Protein AF-A0A919KBG5-F1 (afdb_monomer_lite)

Sequence (89 aa):
MVQNGGPNHAADSCEPAQLAAAAAAARYFNMEDLAAVLDELPAAASGYDDEGIEDRLSETYYRHTQDGDRFGAALRARYGAAPEDFEPV

Foldseek 3Di:
DPPCDFLQNCLVPDDLVVLQVVLVVCVLLVNNLLSVLSNCSVVVNVDDDPVVNRVVSRVSVCVQVVPVCNVVVSVVVSCVVCVVVVDDD

Organism: NCBI:txid1050105

Secondary structure (DSSP, 8-state):
----SSHHHHHHHS-HHHHHHHHHHHHHTT-HHHHHHHHHHHHHHHSTT-HHHHHHHHHHHHHHHS-THHHHHHHHHHHHH-GGGGS--

Radius of gyration: 14.57 Å; chains: 1; bounding box: 36×25×42 Å

pLDDT: mean 79.33, std 13.58, range [35.72, 95.44]

Structure (mmCIF, N/CA/C/O backbone):
data_AF-A0A919KBG5-F1
#
_entry.id   AF-A0A919KBG5-F1
#
loop_
_atom_site.group_PDB
_atom_site.id
_atom_site.type_symbol
_atom_site.label_atom_id
_atom_site.label_alt_id
_atom_site.label_comp_id
_atom_site.label_asym_id
_atom_site.label_entity_id
_atom_site.label_seq_id
_atom_site.pdbx_PDB_ins_code
_atom_site.Cartn_x
_atom_site.Cartn_y
_atom_site.Cartn_z
_atom_site.occupancy
_atom_site.B_iso_or_equiv
_atom_site.auth_seq_id
_atom_site.auth_comp_id
_atom_site.auth_asym_id
_atom_site.auth_atom_id
_atom_site.pdbx_PDB_model_num
ATOM 1 N N . MET A 1 1 ? 20.580 13.950 -12.432 1.00 39.88 1 MET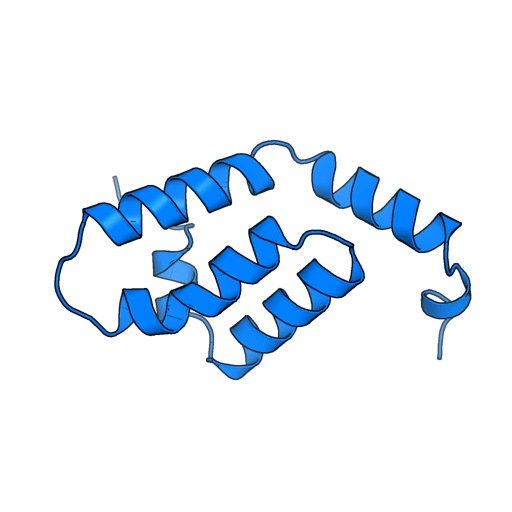 A N 1
ATOM 2 C CA . MET A 1 1 ? 19.976 14.019 -11.084 1.00 39.88 1 MET A CA 1
ATOM 3 C C . MET A 1 1 ? 19.533 12.600 -10.779 1.00 39.88 1 MET A C 1
ATOM 5 O O . MET A 1 1 ? 18.787 12.069 -11.585 1.00 39.88 1 MET A O 1
ATOM 9 N N . VAL A 1 2 ? 20.074 11.944 -9.750 1.00 35.72 2 VAL A N 1
ATOM 10 C CA . VAL A 1 2 ? 19.622 10.588 -9.397 1.00 35.72 2 VAL A CA 1
ATOM 11 C C . VAL A 1 2 ? 18.233 10.743 -8.779 1.00 35.72 2 VAL A C 1
ATOM 13 O O . VAL A 1 2 ? 18.113 11.369 -7.726 1.00 35.72 2 VAL A O 1
ATOM 16 N N . GLN A 1 3 ? 17.186 10.262 -9.450 1.00 46.91 3 GLN A N 1
ATOM 17 C CA . GLN A 1 3 ? 15.848 10.163 -8.865 1.00 46.91 3 GLN A CA 1
ATOM 18 C C . GLN A 1 3 ? 15.847 8.987 -7.878 1.00 46.91 3 GLN A C 1
ATOM 20 O O . GLN A 1 3 ? 15.370 7.898 -8.168 1.00 46.91 3 GLN A O 1
ATOM 25 N N . ASN A 1 4 ? 16.457 9.198 -6.710 1.00 46.69 4 ASN A N 1
ATOM 26 C CA . ASN A 1 4 ? 16.353 8.260 -5.599 1.00 46.69 4 ASN A CA 1
ATOM 27 C C . ASN A 1 4 ? 14.948 8.383 -5.005 1.00 46.69 4 ASN A C 1
ATOM 29 O O . ASN A 1 4 ? 14.617 9.410 -4.412 1.00 46.69 4 ASN A O 1
ATOM 33 N N . GLY A 1 5 ? 14.132 7.347 -5.182 1.00 60.19 5 GLY A N 1
ATOM 34 C CA . GLY A 1 5 ? 12.755 7.300 -4.693 1.00 60.19 5 GLY A CA 1
ATOM 35 C C . GLY A 1 5 ? 11.763 7.116 -5.833 1.00 60.19 5 GLY A C 1
ATOM 36 O O . GLY A 1 5 ? 11.263 8.082 -6.406 1.00 60.19 5 GLY A O 1
ATOM 37 N N . GLY A 1 6 ? 11.472 5.857 -6.137 1.00 68.00 6 GLY A N 1
ATOM 38 C CA . GLY A 1 6 ? 10.520 5.445 -7.157 1.00 68.00 6 GLY A CA 1
ATOM 39 C C . GLY A 1 6 ? 10.337 3.927 -7.132 1.00 68.00 6 GLY A C 1
ATOM 40 O O . GLY A 1 6 ? 11.065 3.240 -6.409 1.00 68.00 6 GLY A O 1
ATOM 41 N N . PRO A 1 7 ? 9.381 3.398 -7.906 1.00 70.75 7 PRO A N 1
ATOM 42 C CA . PRO A 1 7 ? 9.092 1.971 -7.936 1.00 70.75 7 PRO A CA 1
ATOM 43 C C . PRO A 1 7 ? 10.328 1.114 -8.239 1.00 70.75 7 PRO A C 1
ATOM 45 O O . PRO A 1 7 ? 10.542 0.113 -7.566 1.00 70.75 7 PRO A O 1
ATOM 48 N N . ASN A 1 8 ? 11.190 1.547 -9.164 1.00 68.00 8 ASN A N 1
ATOM 49 C CA . ASN A 1 8 ? 12.397 0.796 -9.526 1.00 68.00 8 ASN A CA 1
ATOM 50 C C . ASN A 1 8 ? 13.380 0.677 -8.348 1.00 68.00 8 ASN A C 1
ATOM 52 O O . ASN A 1 8 ? 13.837 -0.404 -7.997 1.00 68.00 8 ASN A O 1
ATOM 56 N N . HIS A 1 9 ? 13.590 1.778 -7.619 1.00 73.06 9 HIS A N 1
ATOM 57 C CA . HIS A 1 9 ? 14.378 1.749 -6.387 1.00 73.06 9 HIS A CA 1
ATOM 58 C C . HIS A 1 9 ? 13.730 0.848 -5.320 1.00 73.06 9 HIS A C 1
ATOM 60 O O . HIS A 1 9 ? 14.440 0.206 -4.547 1.00 73.06 9 HIS A O 1
ATOM 66 N N . ALA A 1 10 ? 12.397 0.802 -5.231 1.00 74.44 10 ALA A N 1
ATOM 67 C CA . ALA A 1 10 ? 11.715 -0.100 -4.304 1.00 74.44 10 ALA A CA 1
ATOM 68 C C . ALA A 1 10 ? 11.909 -1.572 -4.699 1.00 74.44 10 ALA A C 1
ATOM 70 O O . ALA A 1 10 ? 12.141 -2.397 -3.823 1.00 74.44 10 ALA A O 1
ATOM 71 N N . ALA A 1 11 ? 11.881 -1.892 -5.992 1.00 75.69 11 ALA A N 1
ATOM 72 C CA . ALA A 1 11 ? 12.134 -3.239 -6.492 1.00 75.69 11 ALA A CA 1
ATOM 73 C C . ALA A 1 11 ? 13.573 -3.714 -6.212 1.00 75.69 11 ALA A C 1
ATOM 75 O O . ALA A 1 11 ? 13.767 -4.862 -5.824 1.00 75.69 11 ALA A O 1
ATOM 76 N N . ASP A 1 12 ? 14.555 -2.813 -6.313 1.00 75.25 12 ASP A N 1
ATOM 77 C CA . ASP A 1 12 ? 15.963 -3.114 -6.015 1.00 75.25 12 ASP A CA 1
ATOM 78 C C . ASP A 1 12 ? 16.283 -3.172 -4.513 1.00 75.25 12 ASP A C 1
ATOM 80 O O . ASP A 1 12 ? 17.241 -3.824 -4.095 1.00 75.25 12 ASP A O 1
ATOM 84 N N . SER A 1 13 ? 15.529 -2.440 -3.688 1.00 80.81 13 SER A N 1
ATOM 85 C CA . SER A 1 13 ? 15.850 -2.243 -2.264 1.00 80.81 13 SER A CA 1
ATOM 86 C C . SER A 1 13 ? 14.969 -3.031 -1.301 1.00 80.81 13 SER A C 1
ATOM 88 O O . SER A 1 13 ? 15.298 -3.110 -0.115 1.00 80.81 13 SER A O 1
ATOM 90 N N . C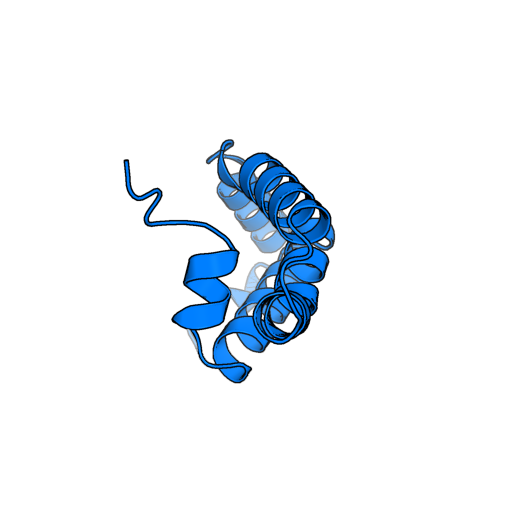YS A 1 14 ? 13.839 -3.564 -1.765 1.00 82.81 14 CYS A N 1
ATOM 91 C CA . CYS A 1 14 ? 12.923 -4.346 -0.947 1.00 82.81 14 CYS A CA 1
ATOM 92 C C . CYS A 1 14 ? 12.979 -5.824 -1.321 1.00 82.81 14 CYS A C 1
ATOM 94 O O . CYS A 1 14 ? 12.954 -6.200 -2.488 1.00 82.81 14 CYS A O 1
ATOM 96 N N . GLU A 1 15 ? 12.958 -6.675 -0.301 1.00 86.25 15 GLU A N 1
ATOM 97 C CA . GLU A 1 15 ? 12.783 -8.109 -0.494 1.00 86.25 15 GLU A CA 1
ATOM 98 C C . GLU A 1 15 ? 11.397 -8.396 -1.100 1.00 86.25 15 GLU A C 1
ATOM 100 O O . GLU A 1 15 ? 10.420 -7.719 -0.750 1.00 86.25 15 GLU A O 1
ATOM 105 N N . PRO A 1 16 ? 11.237 -9.458 -1.911 1.00 85.06 16 PRO A N 1
ATOM 106 C CA . PRO A 1 16 ? 9.942 -9.819 -2.491 1.00 85.06 16 PRO A CA 1
ATOM 107 C C . PRO A 1 16 ? 8.816 -9.951 -1.453 1.00 85.06 16 PRO A C 1
ATOM 109 O O . PRO A 1 16 ? 7.677 -9.564 -1.703 1.00 85.06 16 PRO A O 1
ATOM 112 N N . ALA A 1 17 ? 9.136 -10.441 -0.250 1.00 88.06 17 ALA A N 1
ATOM 113 C CA . ALA A 1 17 ? 8.177 -10.544 0.849 1.00 88.06 17 ALA A CA 1
ATOM 114 C C . ALA A 1 17 ? 7.696 -9.174 1.364 1.00 88.06 17 ALA A C 1
ATOM 116 O O . ALA A 1 17 ? 6.543 -9.042 1.772 1.00 88.06 17 ALA A O 1
ATOM 117 N N . GLN A 1 18 ? 8.557 -8.153 1.338 1.00 89.81 18 GLN A N 1
ATOM 118 C CA . GLN A 1 18 ? 8.197 -6.790 1.735 1.00 89.81 18 GLN A CA 1
ATOM 119 C C . GLN A 1 18 ? 7.272 -6.149 0.695 1.00 89.81 18 GLN A C 1
ATOM 121 O O . GLN A 1 18 ? 6.283 -5.521 1.071 1.00 89.81 18 GLN A O 1
ATOM 126 N N . LEU A 1 19 ? 7.540 -6.365 -0.597 1.00 88.25 19 LEU A N 1
ATOM 127 C CA . LEU A 1 19 ? 6.671 -5.899 -1.684 1.00 88.25 19 LEU A CA 1
ATOM 128 C C . LEU A 1 19 ? 5.304 -6.592 -1.648 1.00 88.25 19 LEU A C 1
ATOM 130 O O . LEU A 1 19 ? 4.275 -5.924 -1.731 1.00 88.25 19 LEU A O 1
ATOM 134 N N . ALA A 1 20 ? 5.275 -7.904 -1.402 1.00 90.75 20 ALA A N 1
ATOM 135 C CA . ALA A 1 20 ? 4.029 -8.649 -1.230 1.00 90.75 20 ALA A CA 1
ATOM 136 C C . ALA A 1 20 ? 3.213 -8.154 -0.020 1.00 90.75 20 ALA A C 1
ATOM 138 O O . ALA A 1 20 ? 1.995 -7.988 -0.112 1.00 90.75 20 ALA A O 1
ATOM 139 N N . ALA A 1 21 ? 3.872 -7.870 1.110 1.00 92.81 21 ALA A N 1
ATOM 140 C CA . ALA A 1 21 ? 3.213 -7.293 2.282 1.00 92.81 21 ALA A CA 1
ATOM 141 C C . ALA A 1 21 ? 2.648 -5.891 1.989 1.00 92.81 21 ALA A C 1
ATOM 143 O O . ALA A 1 21 ? 1.529 -5.580 2.401 1.00 92.81 21 ALA A O 1
ATOM 144 N N . ALA A 1 22 ? 3.379 -5.066 1.234 1.00 90.06 22 ALA A N 1
ATOM 145 C CA . ALA A 1 22 ? 2.907 -3.752 0.806 1.00 90.06 22 ALA A CA 1
ATOM 146 C C . ALA A 1 22 ? 1.685 -3.857 -0.123 1.00 90.06 22 ALA A C 1
ATOM 148 O O . ALA A 1 22 ? 0.711 -3.126 0.065 1.00 90.06 22 ALA A O 1
ATOM 149 N N . ALA A 1 23 ? 1.687 -4.798 -1.072 1.00 92.31 23 ALA A N 1
ATOM 150 C CA . ALA A 1 23 ? 0.547 -5.042 -1.953 1.00 92.31 23 ALA A CA 1
ATOM 151 C C . ALA A 1 23 ? -0.684 -5.522 -1.166 1.00 92.31 23 ALA A C 1
ATOM 153 O O . ALA A 1 23 ? -1.800 -5.062 -1.406 1.00 92.31 23 ALA A O 1
ATOM 154 N N . ALA A 1 24 ? -0.495 -6.403 -0.178 1.00 94.31 24 ALA A N 1
ATOM 155 C CA . ALA A 1 24 ? -1.570 -6.836 0.714 1.00 94.31 24 ALA A CA 1
ATOM 156 C C . ALA A 1 24 ? -2.150 -5.669 1.533 1.00 94.31 24 ALA A C 1
ATOM 158 O O . ALA A 1 24 ? -3.370 -5.533 1.631 1.00 94.31 24 ALA A O 1
ATOM 159 N N . ALA A 1 25 ? -1.295 -4.791 2.064 1.00 91.38 25 ALA A N 1
ATOM 160 C CA . ALA A 1 25 ? -1.735 -3.591 2.772 1.00 91.38 25 ALA A CA 1
ATOM 161 C C . ALA A 1 25 ? -2.508 -2.632 1.849 1.00 91.38 25 ALA A C 1
ATOM 163 O O . ALA A 1 25 ? -3.557 -2.119 2.234 1.00 91.38 25 ALA A O 1
ATOM 164 N N . ALA A 1 26 ? -2.042 -2.424 0.615 1.00 91.88 26 ALA A N 1
ATOM 165 C CA . ALA A 1 26 ? -2.739 -1.589 -0.362 1.00 91.88 26 ALA A CA 1
ATOM 166 C C . ALA A 1 26 ? -4.162 -2.109 -0.638 1.00 91.88 26 ALA A C 1
ATOM 168 O O . ALA A 1 26 ? -5.114 -1.331 -0.571 1.00 91.88 26 ALA A O 1
ATOM 169 N N . ARG A 1 27 ? -4.334 -3.424 -0.828 1.00 94.31 27 ARG A N 1
ATOM 170 C CA . ARG A 1 27 ? -5.663 -4.054 -0.971 1.00 94.31 27 ARG A CA 1
ATOM 171 C C . ARG A 1 27 ? -6.537 -3.881 0.260 1.00 94.31 27 ARG A C 1
ATOM 173 O O . ARG A 1 27 ? -7.702 -3.518 0.144 1.00 94.31 27 ARG A O 1
ATOM 180 N N . TYR A 1 28 ? -5.968 -4.083 1.445 1.00 94.06 28 TYR A N 1
ATOM 181 C CA . TYR A 1 28 ? -6.678 -3.892 2.710 1.00 94.06 28 TYR A CA 1
ATOM 182 C C . TYR A 1 28 ? -7.269 -2.475 2.842 1.00 94.06 28 TYR A C 1
ATOM 184 O O . TYR A 1 28 ? -8.381 -2.296 3.339 1.00 94.06 28 TYR A O 1
ATOM 192 N N . PHE A 1 29 ? -6.564 -1.472 2.317 1.00 92.50 29 PHE A N 1
ATOM 193 C CA . PHE A 1 29 ? -7.027 -0.086 2.259 1.00 92.50 29 PHE A CA 1
ATOM 194 C C . PHE A 1 29 ? -7.794 0.278 0.969 1.00 92.50 29 PHE A C 1
ATOM 196 O O . PHE A 1 29 ? -8.024 1.460 0.716 1.00 92.50 29 PHE A O 1
ATOM 203 N N . ASN A 1 30 ? -8.229 -0.704 0.171 1.00 90.88 30 ASN A N 1
ATOM 204 C CA . ASN A 1 30 ? -8.941 -0.531 -1.106 1.00 90.88 30 ASN A CA 1
ATOM 205 C C . ASN A 1 30 ? -8.173 0.294 -2.160 1.00 90.88 30 ASN A C 1
ATOM 207 O O . ASN A 1 30 ? -8.767 1.020 -2.958 1.00 90.88 30 ASN A O 1
ATOM 211 N N . MET A 1 31 ? -6.847 0.190 -2.175 1.00 89.56 31 MET A N 1
ATOM 212 C CA . MET A 1 31 ? -5.962 0.808 -3.166 1.00 89.56 31 MET A CA 1
ATOM 213 C C . MET A 1 31 ? -5.463 -0.252 -4.159 1.00 89.56 31 MET A C 1
ATOM 215 O O . MET A 1 31 ? -4.272 -0.545 -4.233 1.00 89.56 31 MET A O 1
ATOM 219 N N . GLU A 1 32 ? -6.395 -0.870 -4.889 1.00 90.56 32 GLU A N 1
ATOM 220 C CA . GLU A 1 32 ? -6.120 -1.978 -5.825 1.00 90.56 32 GLU A CA 1
ATOM 221 C C . GLU A 1 32 ? -5.160 -1.594 -6.957 1.00 90.56 32 GLU A C 1
ATOM 223 O O . GLU A 1 32 ? -4.345 -2.399 -7.397 1.00 90.56 32 GLU A O 1
ATOM 228 N N . ASP A 1 33 ? -5.222 -0.345 -7.406 1.00 87.25 33 ASP A N 1
ATOM 229 C CA . ASP A 1 33 ? -4.315 0.210 -8.407 1.00 87.25 33 ASP A CA 1
ATOM 230 C C . ASP A 1 33 ? -2.864 0.270 -7.907 1.00 87.25 33 ASP A C 1
ATOM 232 O O . ASP A 1 33 ? -1.944 -0.140 -8.614 1.00 87.25 33 ASP A O 1
ATOM 236 N N . LEU A 1 34 ? -2.657 0.695 -6.659 1.00 86.62 34 LEU A N 1
ATOM 237 C CA . LEU A 1 34 ? -1.346 0.648 -6.013 1.00 86.62 34 LEU A CA 1
ATOM 238 C C . LEU A 1 34 ? -0.885 -0.795 -5.759 1.00 86.62 34 LEU A C 1
ATOM 240 O O . LEU A 1 34 ? 0.293 -1.097 -5.938 1.00 86.62 34 LEU A O 1
ATOM 244 N N . ALA A 1 35 ? -1.794 -1.692 -5.366 1.00 90.38 35 ALA A N 1
ATOM 245 C CA . ALA A 1 35 ? -1.470 -3.105 -5.181 1.00 90.38 35 ALA A CA 1
ATOM 246 C C . ALA A 1 35 ? -0.994 -3.757 -6.488 1.00 90.38 35 ALA A C 1
ATOM 248 O O . ALA A 1 35 ? -0.003 -4.483 -6.475 1.00 90.38 35 ALA A O 1
ATOM 249 N N . ALA A 1 36 ? -1.650 -3.449 -7.611 1.00 88.81 36 ALA A N 1
ATOM 250 C CA . ALA A 1 36 ? -1.254 -3.934 -8.930 1.00 88.81 36 ALA A CA 1
ATOM 251 C C . ALA A 1 36 ? 0.151 -3.451 -9.320 1.00 88.81 36 ALA A C 1
ATOM 253 O O . ALA A 1 36 ? 0.967 -4.251 -9.768 1.00 88.81 36 ALA A O 1
ATOM 254 N N . VAL A 1 37 ? 0.474 -2.174 -9.070 1.00 86.75 37 VAL A N 1
ATOM 255 C CA . VAL A 1 37 ? 1.839 -1.659 -9.279 1.00 86.75 37 VAL A CA 1
ATOM 256 C C . VAL A 1 37 ? 2.847 -2.462 -8.460 1.00 86.75 37 VAL A C 1
ATOM 258 O O . VAL A 1 37 ? 3.847 -2.907 -9.008 1.00 86.75 37 VAL A O 1
ATOM 261 N N . LEU A 1 38 ? 2.582 -2.675 -7.168 1.00 88.19 38 LEU A N 1
ATOM 262 C CA . LEU A 1 38 ? 3.503 -3.368 -6.261 1.00 88.19 38 LEU A CA 1
ATOM 263 C C . LEU A 1 38 ? 3.747 -4.835 -6.647 1.00 88.19 38 LEU A C 1
ATOM 265 O O . LEU A 1 38 ? 4.871 -5.313 -6.499 1.00 88.19 38 LEU A O 1
ATOM 269 N N . ASP A 1 39 ? 2.735 -5.527 -7.171 1.00 89.31 39 ASP A N 1
ATOM 270 C CA . ASP A 1 39 ? 2.871 -6.906 -7.657 1.00 89.31 39 ASP A CA 1
ATOM 271 C C . ASP A 1 39 ? 3.706 -7.007 -8.942 1.00 89.31 39 ASP A C 1
ATOM 273 O O . ASP A 1 39 ? 4.385 -8.009 -9.170 1.00 89.31 39 ASP A O 1
ATOM 277 N N . GLU A 1 40 ? 3.659 -5.981 -9.794 1.00 85.69 40 GLU A N 1
ATOM 278 C CA . GLU A 1 40 ? 4.374 -5.955 -11.074 1.00 85.69 40 GLU A CA 1
ATOM 279 C C . GLU A 1 40 ? 5.861 -5.587 -10.916 1.00 85.69 40 GLU A C 1
ATOM 281 O O . GLU A 1 40 ? 6.677 -5.919 -11.781 1.00 85.69 40 GLU A O 1
ATOM 286 N N . LEU A 1 41 ? 6.240 -4.955 -9.798 1.00 81.25 41 LEU A N 1
ATOM 287 C CA . LEU A 1 41 ? 7.595 -4.440 -9.579 1.00 81.25 41 LEU A CA 1
ATOM 288 C C . LEU A 1 41 ? 8.719 -5.479 -9.636 1.00 81.25 41 LEU A C 1
ATOM 290 O O . LEU A 1 41 ? 9.710 -5.219 -10.321 1.00 81.25 41 LEU A O 1
ATOM 294 N N . PRO A 1 42 ? 8.612 -6.652 -8.983 1.00 78.19 42 PRO A N 1
ATOM 295 C CA . PRO A 1 42 ? 9.678 -7.650 -9.036 1.00 78.19 42 PRO A CA 1
ATOM 296 C C . PRO A 1 42 ? 9.947 -8.152 -10.459 1.00 78.19 42 PRO A C 1
ATOM 298 O O . PRO A 1 42 ? 11.088 -8.436 -10.814 1.00 78.19 42 PRO A O 1
ATOM 301 N N . ALA A 1 43 ? 8.897 -8.257 -11.280 1.00 75.25 43 ALA A N 1
ATOM 302 C CA . ALA A 1 43 ? 9.019 -8.697 -12.663 1.00 75.25 43 ALA A CA 1
ATOM 303 C C . ALA A 1 43 ? 9.686 -7.619 -13.528 1.00 75.25 43 ALA A C 1
ATOM 305 O O . ALA A 1 43 ? 10.599 -7.945 -14.287 1.00 75.25 43 ALA A O 1
ATOM 306 N N . ALA A 1 44 ? 9.281 -6.356 -13.358 1.00 68.31 44 ALA A N 1
ATOM 307 C CA . ALA A 1 44 ? 9.851 -5.215 -14.072 1.00 68.31 44 ALA A CA 1
ATOM 308 C C . ALA A 1 44 ? 11.347 -5.011 -13.774 1.00 68.31 44 ALA A C 1
ATOM 310 O O . ALA A 1 44 ? 12.113 -4.773 -14.697 1.00 68.31 44 ALA A O 1
ATOM 311 N N . ALA A 1 45 ? 11.786 -5.210 -12.527 1.00 66.69 45 ALA A N 1
ATOM 312 C CA . ALA A 1 45 ? 13.206 -5.107 -12.166 1.00 66.69 45 ALA A CA 1
ATOM 313 C C . ALA A 1 45 ? 14.065 -6.286 -12.666 1.00 66.69 45 ALA A C 1
ATOM 315 O O . ALA A 1 45 ? 15.283 -6.176 -12.792 1.00 66.69 45 ALA A O 1
ATOM 316 N N . SER A 1 46 ? 13.448 -7.439 -12.950 1.00 64.75 46 SER A N 1
ATOM 317 C CA . SER A 1 46 ? 14.156 -8.661 -13.365 1.00 64.75 46 SER A CA 1
ATOM 318 C C . SER A 1 46 ? 14.368 -8.797 -14.880 1.00 64.75 46 SER A C 1
ATOM 320 O O . SER A 1 46 ? 15.123 -9.672 -15.315 1.00 64.75 46 SER A O 1
ATOM 322 N N . GLY A 1 47 ? 13.696 -7.973 -15.691 1.00 57.53 47 GLY A N 1
ATOM 323 C CA . GLY A 1 47 ? 13.640 -8.112 -17.145 1.00 57.53 47 GLY A CA 1
ATOM 324 C C . GLY A 1 47 ? 14.091 -6.852 -17.878 1.00 57.53 47 GLY A C 1
ATOM 325 O O . GLY A 1 47 ? 13.365 -5.874 -17.888 1.00 57.53 47 GLY A O 1
ATOM 326 N N . TYR A 1 48 ? 15.270 -6.931 -18.507 1.00 49.72 48 TYR A N 1
ATOM 327 C CA . TYR A 1 48 ? 15.760 -6.125 -19.639 1.00 49.72 48 TYR A CA 1
ATOM 328 C C . TYR A 1 48 ? 14.979 -4.848 -19.997 1.00 49.72 48 TYR A C 1
ATOM 330 O O . TYR A 1 48 ? 13.936 -4.978 -20.626 1.00 49.72 48 TYR A O 1
ATOM 338 N N . ASP A 1 49 ? 15.580 -3.675 -19.742 1.00 55.53 49 ASP A N 1
ATOM 339 C CA . ASP A 1 49 ? 15.548 -2.425 -20.545 1.00 55.53 49 ASP A CA 1
ATOM 340 C C . ASP A 1 49 ? 14.215 -2.054 -21.243 1.00 55.53 49 ASP A C 1
ATOM 342 O O . ASP A 1 49 ? 14.204 -1.399 -22.287 1.00 55.53 49 ASP A O 1
ATOM 346 N N . ASP A 1 50 ? 13.065 -2.453 -20.696 1.00 62.91 50 ASP A N 1
ATOM 347 C CA . ASP A 1 50 ? 11.761 -2.003 -21.171 1.00 62.91 50 ASP A CA 1
ATOM 348 C C . ASP A 1 50 ? 11.437 -0.699 -20.447 1.00 62.91 50 ASP A C 1
ATOM 350 O O . ASP A 1 50 ? 10.626 -0.647 -19.518 1.00 62.91 50 ASP A O 1
ATOM 354 N N . GLU A 1 51 ? 12.120 0.363 -20.886 1.00 64.56 51 GLU A N 1
ATOM 355 C CA . GLU A 1 51 ? 11.935 1.743 -20.417 1.00 64.56 51 GLU A CA 1
ATOM 356 C C . GLU A 1 51 ? 10.435 2.117 -20.362 1.00 64.56 51 GLU A C 1
ATOM 358 O O . GLU A 1 51 ? 10.002 2.868 -19.488 1.00 64.56 51 GLU A O 1
ATOM 363 N N . GLY A 1 52 ? 9.597 1.525 -21.228 1.00 66.25 52 GLY A N 1
ATOM 364 C CA . GLY A 1 52 ? 8.148 1.740 -21.241 1.00 66.25 52 GLY A CA 1
ATOM 365 C C . GLY A 1 52 ? 7.395 1.141 -20.046 1.00 66.25 52 GLY A C 1
ATOM 366 O O . GLY A 1 52 ? 6.392 1.713 -19.603 1.00 66.25 52 GLY A O 1
ATOM 367 N N . ILE A 1 53 ? 7.849 0.011 -19.494 1.00 70.25 53 ILE A N 1
ATOM 368 C CA . ILE A 1 53 ? 7.272 -0.571 -18.271 1.00 70.25 53 ILE A CA 1
ATOM 369 C C . ILE A 1 53 ? 7.668 0.273 -17.061 1.00 70.25 53 ILE A C 1
ATOM 371 O O . ILE A 1 53 ? 6.812 0.562 -16.219 1.00 70.25 53 ILE A O 1
ATOM 375 N N . GLU A 1 54 ? 8.926 0.703 -16.995 1.00 68.94 54 GLU A N 1
ATOM 376 C CA . GLU A 1 54 ? 9.432 1.542 -15.907 1.00 68.94 54 GLU A CA 1
ATOM 377 C C . GLU A 1 54 ? 8.711 2.891 -15.838 1.00 68.94 54 GLU A C 1
ATOM 379 O O . GLU A 1 54 ? 8.258 3.296 -14.759 1.00 68.94 54 GLU A O 1
ATOM 384 N N . ASP A 1 55 ? 8.526 3.549 -16.986 1.00 75.19 55 ASP A N 1
ATOM 385 C CA . ASP A 1 55 ? 7.800 4.816 -17.085 1.00 75.19 55 ASP A CA 1
ATOM 386 C C . ASP A 1 55 ? 6.333 4.652 -16.676 1.00 75.19 55 ASP A C 1
ATOM 388 O O . ASP A 1 55 ? 5.820 5.43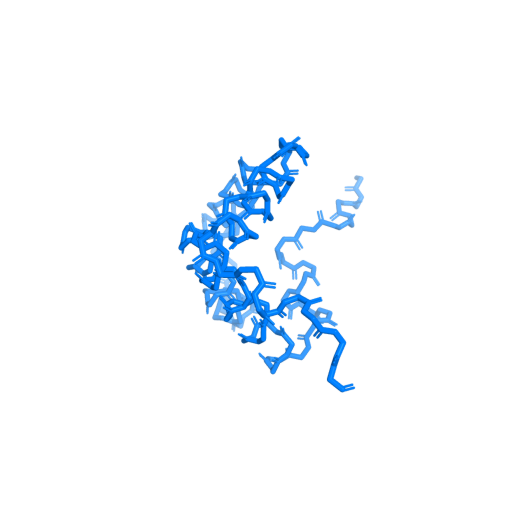8 -15.876 1.00 75.19 55 ASP A O 1
ATOM 392 N N . ARG A 1 56 ? 5.657 3.591 -17.141 1.00 78.75 56 ARG A N 1
ATOM 393 C CA . ARG A 1 56 ? 4.260 3.311 -16.765 1.00 78.75 56 ARG A CA 1
ATOM 394 C C . ARG A 1 56 ? 4.113 3.066 -15.264 1.00 78.75 56 ARG A C 1
ATOM 396 O O . ARG A 1 56 ? 3.180 3.591 -14.646 1.00 78.75 56 ARG A O 1
ATOM 403 N N . LEU A 1 57 ? 4.987 2.248 -14.676 1.00 75.44 57 LEU A N 1
ATOM 404 C CA . LEU A 1 57 ? 4.944 1.934 -13.244 1.00 75.44 57 LEU A CA 1
ATOM 405 C C . LEU A 1 57 ? 5.250 3.175 -12.407 1.00 75.44 57 LEU A C 1
ATOM 407 O O . LEU A 1 57 ? 4.560 3.427 -11.418 1.00 75.44 57 LEU A O 1
ATOM 411 N N . SER A 1 58 ? 6.218 3.983 -12.836 1.00 76.75 58 SER A N 1
ATOM 412 C CA . SER A 1 58 ? 6.558 5.254 -12.195 1.00 76.75 58 SER A CA 1
ATOM 413 C C . SER A 1 58 ? 5.408 6.248 -12.278 1.00 76.75 58 SER A C 1
ATOM 415 O O . SER A 1 58 ? 5.003 6.791 -11.252 1.00 76.75 58 SER A O 1
ATOM 417 N N . GLU A 1 59 ? 4.811 6.444 -13.453 1.00 78.81 59 GLU A N 1
ATOM 418 C CA . GLU A 1 59 ? 3.664 7.337 -13.626 1.00 78.81 59 GLU A CA 1
ATOM 419 C C . GLU A 1 59 ? 2.480 6.900 -12.755 1.00 78.81 59 GLU A C 1
ATOM 421 O O . GLU A 1 59 ? 1.871 7.721 -12.064 1.00 78.81 59 GLU A O 1
ATOM 426 N N . THR A 1 60 ? 2.178 5.600 -12.743 1.00 75.00 60 THR A N 1
ATOM 427 C CA . THR A 1 60 ? 1.077 5.047 -11.945 1.00 75.00 60 THR A CA 1
ATOM 428 C C . THR A 1 60 ? 1.356 5.232 -10.455 1.00 75.00 60 THR A C 1
ATOM 430 O O . THR A 1 60 ? 0.524 5.778 -9.732 1.00 75.00 60 THR A O 1
ATOM 433 N N . TYR A 1 61 ? 2.557 4.888 -9.991 1.00 77.19 61 TYR A N 1
ATOM 434 C CA . TYR A 1 61 ? 2.967 5.099 -8.605 1.00 77.19 61 TYR A CA 1
ATOM 435 C C . TYR A 1 61 ? 2.894 6.574 -8.192 1.00 77.19 61 TYR A C 1
ATOM 437 O O . TYR A 1 61 ? 2.322 6.895 -7.148 1.00 77.19 61 TYR A O 1
ATOM 445 N N . TYR A 1 62 ? 3.419 7.496 -9.004 1.00 77.94 62 TYR A N 1
ATOM 446 C CA . TYR A 1 62 ? 3.385 8.926 -8.688 1.00 77.94 62 TYR A CA 1
ATOM 447 C C . TYR A 1 62 ? 1.965 9.485 -8.695 1.00 77.94 62 TYR A C 1
ATOM 449 O O . TYR A 1 62 ? 1.632 10.283 -7.822 1.00 77.94 62 TYR A O 1
ATOM 457 N N . ARG A 1 63 ? 1.087 9.012 -9.584 1.00 77.62 63 ARG A N 1
ATOM 458 C CA . ARG A 1 63 ? -0.338 9.371 -9.565 1.00 77.62 63 ARG A CA 1
ATOM 459 C C . ARG A 1 63 ? -1.016 8.997 -8.244 1.00 77.62 63 ARG A C 1
ATOM 461 O O . ARG A 1 63 ? -1.925 9.697 -7.806 1.00 77.62 63 ARG A O 1
ATOM 468 N N . HIS A 1 64 ? -0.580 7.914 -7.604 1.00 70.31 64 HIS A N 1
ATOM 469 C CA . HIS A 1 64 ? -1.142 7.457 -6.331 1.00 70.31 64 HIS A CA 1
ATOM 470 C C . HIS A 1 64 ? -0.464 8.057 -5.099 1.00 70.31 64 HIS A C 1
ATOM 472 O O . HIS A 1 64 ? -1.096 8.129 -4.048 1.00 70.31 64 HIS A O 1
ATOM 478 N N . THR A 1 65 ? 0.790 8.497 -5.214 1.00 68.56 65 THR A N 1
ATOM 479 C CA . THR A 1 65 ? 1.600 8.943 -4.068 1.00 68.56 65 THR A CA 1
ATOM 480 C C . THR A 1 65 ? 1.841 10.450 -4.003 1.00 68.56 65 THR A C 1
ATOM 482 O O . THR A 1 65 ? 2.181 10.947 -2.931 1.00 68.56 65 THR A O 1
ATOM 485 N N . GLN A 1 66 ? 1.634 11.200 -5.094 1.00 67.56 66 GLN A N 1
ATOM 486 C CA . GLN A 1 66 ? 1.773 12.664 -5.091 1.00 67.56 66 GLN A CA 1
ATOM 487 C C . GLN A 1 66 ? 0.680 13.367 -4.282 1.00 67.56 66 GLN A C 1
ATOM 489 O O . GLN A 1 66 ? 0.922 14.447 -3.744 1.00 67.56 66 GLN A O 1
ATOM 494 N N . ASP A 1 67 ? -0.500 12.760 -4.168 1.00 65.62 67 ASP A N 1
ATOM 495 C CA . ASP A 1 67 ? -1.605 13.322 -3.403 1.00 65.62 67 ASP A CA 1
ATOM 496 C C . ASP A 1 67 ? -1.609 12.726 -1.989 1.00 65.62 67 ASP A C 1
ATOM 498 O O . ASP A 1 67 ? -2.223 11.691 -1.717 1.00 65.62 67 ASP A O 1
ATOM 502 N N . GLY A 1 68 ? -0.853 13.351 -1.081 1.00 63.75 68 GLY A N 1
ATOM 503 C CA . GLY A 1 68 ? -0.636 12.857 0.286 1.00 63.75 68 GLY A CA 1
ATOM 504 C C . GLY A 1 68 ? -1.920 12.634 1.101 1.00 63.75 68 GLY A C 1
ATOM 505 O O . GLY A 1 68 ? -1.899 11.891 2.082 1.00 63.75 68 GLY A O 1
ATOM 506 N N . ASP A 1 69 ? -3.054 13.211 0.686 1.00 77.94 69 ASP A N 1
ATOM 507 C CA . ASP A 1 69 ? -4.352 12.989 1.334 1.00 77.94 69 ASP A CA 1
ATOM 508 C C . ASP A 1 69 ? -5.005 11.649 0.947 1.00 77.94 69 ASP A C 1
ATOM 510 O O . ASP A 1 69 ? -5.895 11.176 1.653 1.00 77.94 69 ASP A O 1
ATOM 514 N N . ARG A 1 70 ? -4.543 10.963 -0.110 1.00 81.56 70 ARG A N 1
ATOM 515 C CA . ARG A 1 70 ? -5.112 9.670 -0.533 1.00 81.56 70 ARG A CA 1
ATOM 516 C C . ARG A 1 70 ? -4.948 8.590 0.535 1.00 81.56 70 ARG A C 1
ATOM 518 O O . ARG A 1 70 ? 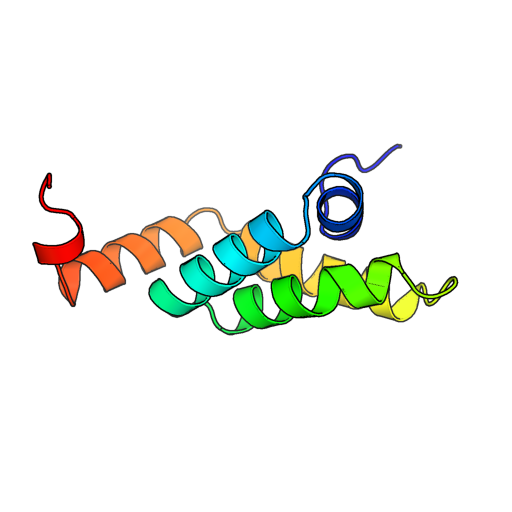-5.910 7.890 0.846 1.00 81.56 70 ARG A O 1
ATOM 525 N N . PHE A 1 71 ? -3.764 8.488 1.140 1.00 82.25 71 PHE A N 1
ATOM 526 C CA . PHE A 1 71 ? -3.530 7.559 2.251 1.00 82.25 71 PHE A CA 1
ATOM 527 C C . PHE A 1 71 ? -4.374 7.921 3.475 1.00 82.25 71 PHE A C 1
ATOM 529 O O . PHE A 1 71 ? -4.958 7.041 4.105 1.00 82.25 71 PHE A O 1
ATOM 536 N N . GLY A 1 72 ? -4.498 9.216 3.779 1.00 87.12 72 GLY A N 1
ATOM 537 C CA . GLY A 1 72 ? -5.366 9.699 4.851 1.00 87.12 72 GLY A CA 1
ATOM 538 C C . GLY A 1 72 ? -6.836 9.346 4.610 1.00 87.12 72 GLY A C 1
ATOM 539 O O . GLY A 1 72 ? -7.519 8.883 5.523 1.00 87.12 72 GLY A O 1
ATOM 540 N N . ALA A 1 73 ? -7.324 9.513 3.381 1.00 89.06 73 ALA A N 1
ATOM 541 C CA . ALA A 1 73 ? -8.681 9.160 2.986 1.00 89.06 73 ALA A CA 1
ATOM 542 C C . ALA A 1 73 ? -8.927 7.647 3.063 1.00 89.06 73 ALA A C 1
ATOM 544 O O . ALA A 1 73 ? -9.943 7.230 3.616 1.00 89.06 73 ALA A O 1
ATOM 545 N N . ALA A 1 74 ? -7.984 6.834 2.582 1.00 89.75 74 ALA A N 1
ATOM 546 C CA . ALA A 1 74 ? -8.068 5.378 2.644 1.00 89.75 74 ALA A CA 1
ATOM 547 C C . ALA A 1 74 ? -8.066 4.864 4.095 1.00 89.75 74 ALA A C 1
ATOM 549 O O . ALA A 1 74 ? -8.879 4.009 4.451 1.00 89.75 74 ALA A O 1
ATOM 550 N N . LEU A 1 75 ? -7.231 5.450 4.962 1.00 90.38 75 LEU A N 1
ATOM 551 C CA . LEU A 1 75 ? -7.217 5.151 6.395 1.00 90.38 75 LEU A CA 1
ATOM 552 C C . LEU A 1 75 ? -8.552 5.508 7.057 1.00 90.38 75 LEU A C 1
ATOM 554 O O . LEU A 1 75 ? -9.128 4.676 7.754 1.00 90.38 75 LEU A O 1
ATOM 558 N N . ARG A 1 76 ? -9.075 6.719 6.814 1.00 93.38 76 ARG A N 1
ATOM 559 C CA . ARG A 1 76 ? -10.380 7.156 7.343 1.00 93.38 76 ARG A CA 1
ATOM 560 C C . ARG A 1 76 ? -11.513 6.240 6.877 1.00 93.38 76 ARG A C 1
ATOM 562 O O . ARG A 1 76 ? -12.370 5.881 7.680 1.00 93.38 76 ARG A O 1
ATOM 569 N N . ALA A 1 77 ? -11.504 5.846 5.604 1.00 93.75 77 ALA A N 1
ATOM 570 C CA . ALA A 1 77 ? -12.494 4.933 5.045 1.00 93.75 77 ALA A CA 1
ATOM 571 C C . ALA A 1 77 ? -12.417 3.546 5.695 1.00 93.75 77 ALA A C 1
ATOM 573 O O . ALA A 1 77 ? -13.449 3.004 6.092 1.00 93.75 77 ALA A O 1
ATOM 574 N N . ARG A 1 78 ? -11.207 2.990 5.862 1.00 94.38 78 ARG A N 1
ATOM 575 C CA . ARG A 1 78 ? -11.032 1.684 6.507 1.00 94.38 78 ARG A CA 1
ATOM 576 C C . ARG A 1 78 ? -11.436 1.719 7.976 1.00 94.38 78 ARG A C 1
ATOM 578 O O . ARG A 1 78 ? -12.185 0.849 8.397 1.00 94.38 78 ARG A O 1
ATOM 585 N N . TYR A 1 79 ? -11.026 2.749 8.712 1.00 93.38 79 TYR A N 1
ATOM 586 C CA . TYR A 1 79 ? -11.426 2.946 10.107 1.00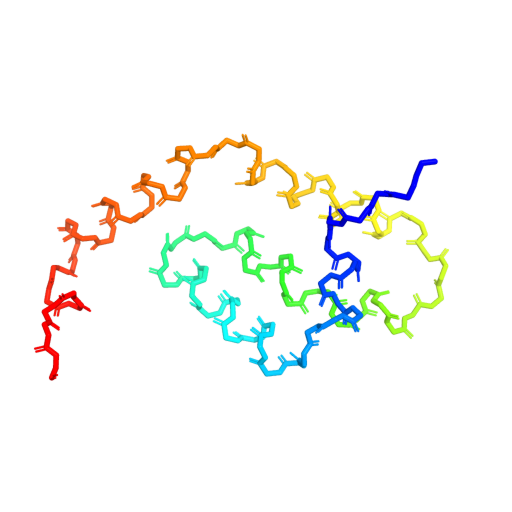 93.38 79 TYR A CA 1
ATOM 587 C C . TYR A 1 79 ? -12.948 3.060 10.265 1.00 93.38 79 TYR A C 1
ATOM 589 O O . TYR A 1 79 ? -13.515 2.516 11.204 1.00 93.38 79 TYR A O 1
ATOM 597 N N . GLY A 1 80 ? -13.633 3.729 9.332 1.00 94.19 80 GLY A N 1
ATOM 598 C CA . GLY A 1 80 ? -15.095 3.809 9.341 1.00 94.19 80 GLY A CA 1
ATOM 599 C C . GLY A 1 80 ? -15.800 2.482 9.029 1.00 94.19 80 GLY A C 1
ATOM 600 O O . GLY A 1 80 ? -16.920 2.277 9.488 1.00 94.19 80 GLY A O 1
ATOM 601 N N . ALA A 1 81 ? -15.170 1.597 8.251 1.00 95.44 81 ALA A N 1
ATOM 602 C CA . ALA A 1 81 ? -15.745 0.313 7.846 1.00 95.44 81 ALA A CA 1
ATOM 603 C C . ALA A 1 81 ? -15.442 -0.837 8.823 1.00 95.44 81 ALA A C 1
ATOM 605 O O . ALA A 1 81 ? -16.267 -1.737 8.951 1.00 95.44 81 ALA A O 1
ATOM 606 N N . ALA A 1 82 ? -14.271 -0.815 9.462 1.00 93.31 82 ALA A N 1
ATOM 607 C CA . ALA A 1 82 ? -13.786 -1.847 10.380 1.00 93.31 82 ALA A CA 1
ATOM 608 C C . ALA A 1 82 ? -12.887 -1.213 11.467 1.00 93.31 82 ALA A C 1
ATOM 610 O O . ALA A 1 82 ? -11.658 -1.308 11.394 1.00 93.31 82 ALA A O 1
ATOM 611 N N . PRO A 1 83 ? -13.462 -0.481 12.437 1.00 92.69 83 PRO A N 1
ATOM 612 C CA . PRO A 1 83 ? -12.696 0.158 13.509 1.00 92.69 83 PRO A CA 1
ATOM 613 C C . PRO A 1 83 ? -11.962 -0.843 14.416 1.00 92.69 83 PRO A C 1
ATOM 615 O O . PRO A 1 83 ? -10.907 -0.502 14.951 1.00 92.69 83 PRO A O 1
ATOM 618 N N . GLU A 1 84 ? -12.482 -2.065 14.559 1.00 94.62 84 GLU A N 1
ATOM 619 C CA . GLU A 1 84 ? -11.911 -3.136 15.384 1.00 94.62 84 GLU A CA 1
ATOM 620 C C . GLU A 1 84 ? -10.499 -3.554 14.948 1.00 94.62 84 GLU A C 1
ATOM 622 O O . GLU A 1 84 ? -9.684 -3.935 15.783 1.00 94.62 84 GLU A O 1
ATOM 627 N N . ASP A 1 85 ? -10.162 -3.402 13.666 1.00 91.88 85 ASP A N 1
ATOM 628 C CA . ASP A 1 85 ? -8.831 -3.734 13.144 1.00 91.88 85 ASP A CA 1
ATOM 629 C C . ASP A 1 85 ? -7.725 -2.795 13.665 1.00 91.88 85 ASP A C 1
ATOM 631 O O . ASP A 1 85 ? -6.537 -3.045 13.457 1.00 91.88 85 ASP A O 1
ATOM 635 N N . PHE A 1 86 ? -8.107 -1.687 14.306 1.00 90.19 86 PHE A N 1
ATOM 636 C CA . PHE A 1 86 ? -7.199 -0.681 14.858 1.00 90.19 86 PHE A CA 1
ATOM 637 C C . PHE A 1 86 ? -7.146 -0.709 16.388 1.00 90.19 86 PHE A C 1
ATOM 639 O O . PHE A 1 86 ? -6.450 0.114 16.993 1.00 90.19 86 PHE A O 1
ATOM 646 N N . GLU A 1 87 ? -7.881 -1.619 17.026 1.00 91.06 87 GLU A N 1
ATOM 647 C CA . GLU A 1 87 ? -7.786 -1.817 18.465 1.00 91.06 87 GLU A CA 1
ATOM 648 C C . GLU A 1 87 ? -6.446 -2.492 18.813 1.00 91.06 87 GLU A C 1
ATOM 650 O O . GLU A 1 87 ? -5.975 -3.358 18.072 1.00 91.06 87 GLU A O 1
ATOM 655 N N . PRO A 1 88 ? -5.781 -2.098 19.915 1.00 82.44 88 PRO A N 1
ATOM 656 C CA . PRO A 1 88 ? -4.552 -2.754 20.337 1.00 82.44 88 PRO A CA 1
ATOM 657 C C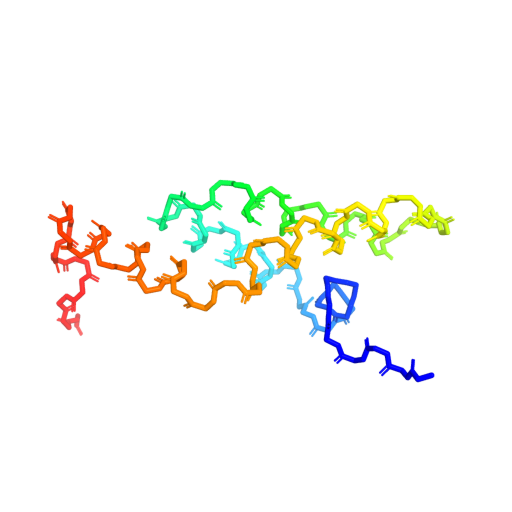 . PRO A 1 88 ? -4.808 -4.238 20.625 1.00 82.44 88 PRO A C 1
ATOM 659 O O . PRO A 1 88 ? -5.696 -4.566 21.413 1.00 82.44 88 PRO A O 1
ATOM 662 N N . VAL A 1 89 ? -4.003 -5.106 20.010 1.00 68.62 89 VAL A N 1
ATOM 663 C CA . VAL A 1 89 ? -3.945 -6.554 20.281 1.00 68.62 89 VAL A CA 1
ATOM 664 C C . VAL A 1 89 ? -3.060 -6.881 21.474 1.00 68.62 89 VAL A C 1
ATOM 666 O O . VAL A 1 89 ? -1.989 -6.245 21.612 1.00 68.62 89 VAL A O 1
#